Protein AF-A0A2I6SA61-F1 (afdb_monomer_lite)

Secondary structure (DSSP, 8-state):
----HHHHHHHHHHHHHHHHHHHHHHHHHHHHHTHHHHHHHHHHHHHHHHHHHHHIIIIIHHHHHHIIIIIHHHHHHHSPTTHHHHHHHHHHHHHHHHHHHHHHHHHHHHHHHHHHHTT------HHHHHHHHHHHHHHHHHIIIIIHHHHHHHHTT-HHHHHHHHHHHHHHHTT---PPP-

pLDDT: mean 85.89, std 15.91, range [37.06, 98.56]

Sequence (182 aa):
MTSSPTNERQTREALPTFTDCHAGIVGHLDALGELDALLASAARARKIAQQAVEFFDEMILEHHEDEERELFPTVRKHAAAGEERELVDSLCDRLTADHRSLEKQWRAIKPQLARIAAGKDTALDSEATAALIAGYKAHAHFEETRLLPLAAEILGRSDAELARLGYALHIRHATRTAKPFG

Structure (mmCIF, N/CA/C/O backbone):
data_AF-A0A2I6SA61-F1
#
_entry.id   AF-A0A2I6SA61-F1
#
loop_
_atom_site.group_PDB
_atom_site.id
_atom_site.type_symbol
_atom_site.label_atom_id
_atom_site.label_alt_id
_atom_site.label_comp_id
_atom_site.label_asym_id
_atom_site.label_entity_id
_atom_site.label_seq_id
_atom_site.pdbx_PDB_ins_code
_atom_site.Cartn_x
_atom_site.Cartn_y
_atom_site.Cartn_z
_atom_site.occupancy
_atom_site.B_iso_or_equiv
_atom_site.auth_seq_id
_atom_site.auth_comp_id
_atom_site.auth_asym_id
_atom_site.auth_atom_id
_atom_site.pdbx_PDB_model_num
ATOM 1 N N . MET A 1 1 ? -62.091 -2.668 60.157 1.00 45.28 1 MET A N 1
ATOM 2 C CA . MET A 1 1 ? -60.849 -2.318 59.438 1.00 45.28 1 MET A CA 1
ATOM 3 C C . MET A 1 1 ? -61.161 -2.343 57.953 1.00 45.28 1 MET A C 1
ATOM 5 O O . MET A 1 1 ? -61.099 -3.396 57.341 1.00 45.28 1 MET A O 1
ATOM 9 N N . THR A 1 2 ? -61.632 -1.227 57.406 1.00 46.78 2 THR A N 1
ATOM 10 C CA . THR A 1 2 ? -61.971 -1.100 55.983 1.00 46.78 2 THR A CA 1
ATOM 11 C C . THR A 1 2 ? -60.889 -0.259 55.329 1.00 46.78 2 THR A C 1
ATOM 13 O O . THR A 1 2 ? -60.801 0.942 55.581 1.00 46.78 2 THR A O 1
ATOM 16 N N . SER A 1 3 ? -60.028 -0.910 54.555 1.00 50.72 3 SER A N 1
ATOM 17 C CA . SER A 1 3 ? -59.057 -0.273 53.672 1.00 50.72 3 SER A CA 1
ATOM 18 C C . SER A 1 3 ? -59.791 0.698 52.739 1.00 50.72 3 SER A C 1
ATOM 20 O O . SER A 1 3 ? -60.765 0.312 52.095 1.00 50.72 3 SER A O 1
ATOM 22 N N . SER A 1 4 ? -59.373 1.966 52.682 1.00 48.84 4 SER A N 1
ATOM 23 C CA . SER A 1 4 ? -59.980 2.951 51.776 1.00 48.84 4 SER A CA 1
ATOM 24 C C . SER A 1 4 ? -59.769 2.547 50.306 1.00 48.84 4 SER A C 1
ATOM 26 O O . SER A 1 4 ? -58.639 2.213 49.937 1.00 48.84 4 SER A O 1
ATOM 28 N N . PRO A 1 5 ? -60.792 2.658 49.435 1.00 56.59 5 PRO A N 1
ATOM 29 C CA . PRO A 1 5 ? -60.740 2.205 48.037 1.00 56.59 5 PRO A CA 1
ATOM 30 C C . PRO A 1 5 ? -59.665 2.909 47.186 1.00 56.59 5 PRO A C 1
ATOM 32 O O . PRO A 1 5 ? -59.222 2.376 46.172 1.00 56.59 5 PRO A O 1
ATOM 35 N N . THR A 1 6 ? -59.190 4.081 47.614 1.00 54.78 6 THR A N 1
ATOM 36 C CA . THR A 1 6 ? -58.081 4.821 46.989 1.00 54.78 6 THR A CA 1
ATOM 37 C C . THR A 1 6 ? -56.721 4.143 47.198 1.00 54.78 6 THR A C 1
ATOM 39 O O . THR A 1 6 ? -55.895 4.150 46.290 1.00 54.78 6 THR A O 1
ATOM 42 N N . ASN A 1 7 ? -56.501 3.510 48.359 1.00 54.88 7 ASN A N 1
ATOM 43 C CA . ASN A 1 7 ? -55.236 2.850 48.705 1.00 54.88 7 ASN A CA 1
ATOM 44 C C . ASN A 1 7 ? -55.068 1.534 47.925 1.00 54.88 7 ASN A C 1
ATOM 46 O O . ASN A 1 7 ? -53.995 1.262 47.396 1.00 54.88 7 ASN A O 1
ATOM 50 N N . GLU A 1 8 ? -56.154 0.771 47.748 1.00 54.53 8 GLU A N 1
ATOM 51 C CA . GLU A 1 8 ? -56.171 -0.450 46.923 1.00 54.53 8 GLU A CA 1
ATOM 52 C C . GLU A 1 8 ? -55.956 -0.167 45.426 1.00 54.53 8 GLU A C 1
ATOM 54 O O . GLU A 1 8 ? -55.355 -0.972 44.718 1.00 54.53 8 GLU A O 1
ATOM 59 N N . ARG A 1 9 ? -56.422 0.984 44.926 1.00 53.94 9 ARG A N 1
ATOM 60 C CA . ARG A 1 9 ? -56.212 1.407 43.531 1.00 53.94 9 ARG A CA 1
ATOM 61 C C . ARG A 1 9 ? -54.770 1.871 43.289 1.00 53.94 9 ARG A C 1
ATOM 63 O O . ARG A 1 9 ? -54.165 1.444 42.314 1.00 53.94 9 ARG A O 1
ATOM 70 N N . GLN A 1 10 ? -54.198 2.640 44.222 1.00 53.78 10 GLN A N 1
ATOM 71 C CA . GLN A 1 10 ? -52.785 3.048 44.196 1.00 53.78 10 GLN A CA 1
ATOM 72 C C . GLN A 1 10 ? -51.820 1.858 44.299 1.00 53.78 10 GLN A C 1
ATOM 74 O O . GLN A 1 10 ? -50.823 1.818 43.586 1.00 53.78 10 GLN A O 1
ATOM 79 N N . THR A 1 11 ? -52.116 0.858 45.136 1.00 55.06 11 THR A N 1
ATOM 80 C CA . THR A 1 11 ? -51.307 -0.375 45.201 1.00 55.06 11 THR A CA 1
ATOM 81 C C . THR A 1 11 ? -51.456 -1.236 43.945 1.00 55.06 11 THR A C 1
ATOM 83 O O . THR A 1 11 ? -50.460 -1.784 43.474 1.00 55.06 11 THR A O 1
ATOM 86 N N . ARG A 1 12 ? -52.657 -1.315 43.350 1.00 56.59 12 ARG A N 1
ATOM 87 C CA . ARG A 1 12 ? -52.882 -2.008 42.066 1.00 56.59 12 ARG A CA 1
ATOM 88 C C . ARG A 1 12 ? -52.158 -1.360 40.882 1.00 56.59 12 ARG A C 1
ATOM 90 O O . ARG A 1 12 ? -51.800 -2.080 39.958 1.00 56.59 12 ARG A O 1
ATOM 97 N N . GLU A 1 13 ? -51.916 -0.050 40.915 1.00 55.62 13 GLU A N 1
ATOM 98 C CA . GLU A 1 13 ? -51.132 0.676 39.899 1.00 55.62 13 GLU A CA 1
ATOM 99 C C . GLU A 1 13 ? -49.610 0.651 40.188 1.00 55.62 13 GLU A C 1
ATOM 101 O O . GLU A 1 13 ? -48.796 0.664 39.264 1.00 55.62 13 GLU A O 1
ATOM 106 N N . ALA A 1 14 ? -49.195 0.532 41.455 1.00 57.78 14 ALA A N 1
ATOM 107 C CA . ALA A 1 14 ? -47.781 0.517 41.848 1.00 57.78 14 ALA A CA 1
ATOM 108 C C . ALA A 1 14 ? -47.059 -0.823 41.591 1.00 57.78 14 ALA A C 1
ATOM 110 O O . ALA A 1 14 ? -45.890 -0.817 41.207 1.00 57.78 14 ALA A O 1
ATOM 111 N N . LEU A 1 15 ? -47.721 -1.973 41.785 1.00 60.16 15 LEU A N 1
ATOM 112 C CA . LEU A 1 15 ? -47.093 -3.294 41.593 1.00 60.16 15 LEU A CA 1
ATOM 113 C C . LEU A 1 15 ? -46.680 -3.599 40.133 1.00 60.16 15 LEU A C 1
ATOM 115 O O . LEU A 1 15 ? -45.572 -4.106 39.940 1.00 60.16 15 LEU A O 1
ATOM 119 N N . PRO A 1 16 ? -47.498 -3.298 39.102 1.00 61.06 16 PRO A N 1
ATOM 120 C CA . PRO A 1 16 ? -47.086 -3.435 37.702 1.00 61.06 16 PRO A CA 1
ATOM 121 C C . PRO A 1 16 ? -45.860 -2.573 37.379 1.00 61.06 16 PRO A C 1
ATOM 123 O O . PRO A 1 16 ? -44.889 -3.076 36.829 1.00 61.06 16 PRO A O 1
ATOM 126 N N . THR A 1 17 ? -45.834 -1.328 37.869 1.00 60.94 17 THR A N 1
ATOM 127 C CA . THR A 1 17 ? -44.692 -0.407 37.727 1.00 60.94 17 THR A CA 1
ATOM 128 C C . THR A 1 17 ? -43.403 -0.967 38.358 1.00 60.94 17 THR A C 1
ATOM 130 O O . THR A 1 17 ? -42.313 -0.819 37.807 1.00 60.94 17 THR A O 1
ATOM 133 N N . PHE A 1 18 ? -43.507 -1.667 39.496 1.00 60.88 18 PHE A N 1
ATOM 134 C CA . PHE A 1 18 ? -42.380 -2.390 40.108 1.00 60.88 18 PHE A CA 1
ATOM 135 C C . PHE A 1 18 ? -41.949 -3.631 39.312 1.00 60.88 18 PHE A C 1
ATOM 137 O O . PHE A 1 18 ? -40.767 -3.968 39.287 1.00 60.88 18 PHE A O 1
ATOM 144 N N . THR A 1 19 ? -42.886 -4.305 38.649 1.00 63.75 19 THR A N 1
ATOM 145 C CA . THR A 1 19 ? -42.591 -5.468 37.797 1.00 63.75 19 THR A CA 1
ATOM 146 C C . THR A 1 19 ? -41.847 -5.044 36.531 1.00 63.75 19 THR A C 1
ATOM 148 O O . THR A 1 19 ? -40.841 -5.657 36.173 1.00 63.75 19 THR A O 1
ATOM 151 N N . ASP A 1 20 ? -42.266 -3.938 35.917 1.00 70.62 20 ASP A N 1
ATOM 152 C CA . ASP A 1 20 ? -41.600 -3.355 34.749 1.00 70.62 20 ASP A CA 1
ATOM 153 C C . ASP A 1 20 ? -40.184 -2.856 35.089 1.00 70.62 20 ASP A C 1
ATOM 155 O O . ASP A 1 20 ? -39.267 -2.951 34.271 1.00 70.62 20 ASP A O 1
ATOM 159 N N . CYS A 1 21 ? -39.964 -2.413 36.334 1.00 75.69 21 CYS A N 1
ATOM 160 C CA . CYS A 1 21 ? -38.633 -2.077 36.844 1.00 75.69 21 CYS A CA 1
ATOM 161 C C . CYS A 1 21 ? -37.684 -3.289 36.820 1.00 75.69 21 CYS A C 1
ATOM 163 O O . CYS A 1 21 ? -36.536 -3.162 36.396 1.00 75.69 21 CYS A O 1
ATOM 165 N N . HIS A 1 22 ? -38.155 -4.484 37.198 1.00 84.94 22 HIS A N 1
ATOM 166 C CA . HIS A 1 22 ? -37.336 -5.697 37.117 1.00 84.94 22 HIS A CA 1
ATOM 167 C C . HIS A 1 22 ? -37.014 -6.087 35.677 1.00 84.94 22 HIS A C 1
ATOM 169 O O . HIS A 1 22 ? -35.881 -6.477 35.415 1.00 84.94 22 HIS A O 1
ATOM 175 N N . ALA A 1 23 ? -37.959 -5.948 34.744 1.00 81.75 23 ALA A N 1
ATOM 176 C CA . ALA A 1 23 ? -37.682 -6.198 33.331 1.00 81.75 23 ALA A CA 1
ATOM 177 C C . ALA A 1 23 ? -36.576 -5.263 32.802 1.00 81.75 23 ALA A C 1
ATOM 179 O O . ALA A 1 23 ? -35.650 -5.723 32.137 1.00 81.75 23 ALA A O 1
ATOM 180 N N . GLY A 1 24 ? -36.616 -3.975 33.167 1.00 83.62 24 GLY A N 1
ATOM 181 C CA . GLY A 1 24 ? -35.558 -3.016 32.834 1.00 83.62 24 GLY A CA 1
ATOM 182 C C . GLY A 1 24 ? -34.203 -3.357 33.467 1.00 83.62 24 GLY A C 1
ATOM 183 O O . GLY A 1 24 ? -33.181 -3.341 32.784 1.00 83.62 24 GLY A O 1
ATOM 184 N N . ILE A 1 25 ? -34.182 -3.717 34.756 1.00 88.31 25 ILE A N 1
ATOM 185 C CA . ILE A 1 25 ? -32.956 -4.121 35.466 1.00 88.31 25 ILE A CA 1
ATOM 186 C C . ILE A 1 25 ? -32.355 -5.388 34.851 1.00 88.31 25 ILE A C 1
ATOM 188 O O . ILE A 1 25 ? -31.155 -5.418 34.593 1.00 88.31 25 ILE A O 1
ATOM 192 N N . VAL A 1 26 ? -33.170 -6.416 34.599 1.00 91.00 26 VAL A N 1
ATOM 193 C CA . VAL A 1 26 ? -32.717 -7.664 33.970 1.00 91.00 26 VAL A CA 1
ATOM 194 C C . VAL A 1 26 ? -32.160 -7.377 32.580 1.00 91.00 26 VAL A C 1
ATOM 196 O O . VAL A 1 26 ? -31.050 -7.805 32.305 1.00 91.00 26 VAL A O 1
ATOM 199 N N . GLY A 1 27 ? -32.827 -6.552 31.765 1.00 88.50 27 GLY A N 1
ATOM 200 C CA . GLY A 1 27 ? -32.292 -6.144 30.461 1.00 88.50 27 GLY A CA 1
ATOM 201 C C . GLY A 1 27 ? -30.926 -5.442 30.548 1.00 88.50 27 GLY A C 1
ATOM 202 O O . GLY A 1 27 ? -30.047 -5.695 29.728 1.00 88.50 27 GLY A O 1
ATOM 203 N N . HIS A 1 28 ? -30.698 -4.606 31.567 1.00 88.38 28 HIS A N 1
ATOM 204 C CA . HIS A 1 28 ? -29.379 -4.007 31.813 1.00 88.38 28 HIS A CA 1
ATOM 205 C C . HIS A 1 28 ? -28.325 -5.022 32.283 1.00 88.38 28 HIS A C 1
ATOM 207 O O . HIS A 1 28 ? -27.150 -4.867 31.954 1.00 88.38 28 HIS A O 1
ATOM 213 N N . LEU A 1 29 ? -28.718 -6.040 33.053 1.00 92.69 29 LEU A N 1
ATOM 214 C CA . LEU A 1 29 ? -27.817 -7.106 33.502 1.00 92.69 29 LEU A CA 1
ATOM 215 C C . LEU A 1 29 ? -27.490 -8.092 32.376 1.00 92.69 29 LEU A C 1
ATOM 217 O O . LEU A 1 29 ? -26.342 -8.514 32.271 1.00 92.69 29 LEU A O 1
ATOM 221 N N . ASP A 1 30 ? -28.448 -8.400 31.504 1.00 92.69 30 ASP A N 1
ATOM 222 C CA . ASP A 1 30 ? -28.239 -9.233 30.318 1.00 92.69 30 ASP A CA 1
ATOM 223 C C . ASP A 1 30 ? -27.193 -8.602 29.388 1.00 92.69 30 ASP A C 1
ATOM 225 O O . ASP A 1 30 ? -26.317 -9.302 28.879 1.00 92.69 30 ASP A O 1
ATOM 229 N N . ALA A 1 31 ? -27.181 -7.268 29.272 1.00 91.31 31 ALA A N 1
ATOM 230 C CA . ALA A 1 31 ? -26.149 -6.543 28.530 1.00 91.31 31 ALA A CA 1
ATOM 231 C C . ALA A 1 31 ? -24.727 -6.756 29.094 1.00 91.31 31 ALA A C 1
ATOM 233 O O . ALA A 1 31 ? -23.752 -6.695 28.345 1.00 91.31 31 ALA A O 1
ATOM 234 N N . LEU A 1 32 ? -24.575 -7.052 30.394 1.00 92.94 32 LEU A N 1
ATOM 235 C CA . LEU A 1 32 ? -23.271 -7.432 30.957 1.00 92.94 32 LEU A CA 1
ATOM 236 C C . LEU A 1 32 ? -22.799 -8.786 30.412 1.00 92.94 32 LEU A C 1
ATOM 238 O O . LEU A 1 32 ? -21.598 -8.983 30.235 1.00 92.94 32 LEU A O 1
ATOM 242 N N . GLY A 1 33 ? -23.729 -9.697 30.109 1.00 92.12 33 GLY A N 1
ATOM 243 C CA . GLY A 1 33 ? -23.441 -10.993 29.493 1.00 92.12 33 GLY A CA 1
ATOM 244 C C . GLY A 1 33 ? -22.922 -10.893 28.054 1.00 92.12 33 GLY A C 1
ATOM 245 O O . GLY A 1 33 ? -22.259 -11.812 27.578 1.00 92.12 33 GLY A O 1
ATOM 246 N N . GLU A 1 34 ? -23.155 -9.770 27.369 1.00 93.25 34 GLU A N 1
ATOM 247 C CA . GLU A 1 34 ? -22.651 -9.522 26.011 1.00 93.25 34 GLU A CA 1
ATOM 248 C C . GLU A 1 34 ? -21.200 -9.005 25.986 1.00 93.25 34 GLU A C 1
ATOM 250 O O . GLU A 1 34 ? -20.547 -9.024 24.935 1.00 93.25 34 GLU A O 1
ATOM 255 N N . LEU A 1 35 ? -20.668 -8.555 27.132 1.00 93.62 35 LEU A N 1
ATOM 256 C CA . LEU A 1 35 ? -19.364 -7.889 27.206 1.00 93.62 35 LEU A CA 1
ATOM 257 C C . LEU A 1 35 ? -18.221 -8.759 26.685 1.00 93.62 35 LEU A C 1
ATOM 259 O O . LEU A 1 35 ? -17.362 -8.244 25.975 1.00 93.62 35 LEU A O 1
ATOM 263 N N . ASP A 1 36 ? -18.217 -10.063 26.961 1.00 94.06 36 ASP A N 1
ATOM 264 C CA . ASP A 1 36 ? -17.149 -10.958 26.499 1.00 94.06 36 ASP A CA 1
ATOM 265 C C . ASP A 1 36 ? -17.056 -10.999 24.964 1.00 94.06 36 ASP A C 1
ATOM 267 O O . ASP A 1 36 ? -15.962 -10.927 24.393 1.00 94.06 36 ASP A O 1
ATOM 271 N N . ALA A 1 37 ? -18.199 -11.036 24.271 1.00 93.81 37 ALA A N 1
ATOM 272 C CA . ALA A 1 37 ? -18.248 -11.034 22.809 1.00 93.81 37 ALA A CA 1
ATOM 273 C C . ALA A 1 37 ? -17.819 -9.679 22.216 1.00 93.81 37 ALA A C 1
ATOM 275 O O . ALA A 1 37 ? -17.093 -9.625 21.212 1.00 93.81 37 ALA A O 1
ATOM 276 N N . LEU A 1 38 ? -18.220 -8.577 22.857 1.00 94.25 38 LEU A N 1
ATOM 277 C CA . LEU A 1 38 ? -17.802 -7.226 22.476 1.00 94.25 38 LEU A CA 1
ATOM 278 C C . LEU A 1 38 ? -16.294 -7.031 22.686 1.00 94.25 38 LEU A C 1
ATOM 280 O O . LEU A 1 38 ? -15.604 -6.501 21.810 1.00 94.25 38 LEU A O 1
ATOM 284 N N . LEU A 1 39 ? -15.753 -7.524 23.801 1.00 94.06 39 LEU A N 1
ATOM 285 C CA . LEU A 1 39 ? -14.326 -7.481 24.112 1.00 94.06 39 LEU A CA 1
ATOM 286 C C . LEU A 1 39 ? -13.507 -8.333 23.140 1.00 94.06 39 LEU A C 1
ATOM 288 O O . LEU A 1 39 ? -12.440 -7.888 22.708 1.00 94.06 39 LEU A O 1
ATOM 292 N N . ALA A 1 40 ? -14.002 -9.509 22.745 1.00 94.62 40 ALA A N 1
ATOM 293 C CA . ALA A 1 40 ? -13.366 -10.348 21.731 1.00 94.62 40 ALA A CA 1
ATOM 294 C C . ALA A 1 40 ? -13.314 -9.648 20.361 1.00 94.62 40 ALA A C 1
ATOM 296 O O . ALA A 1 40 ? -12.256 -9.595 19.727 1.00 94.62 40 ALA A O 1
ATOM 297 N N . SER A 1 41 ? -14.426 -9.040 19.936 1.00 94.50 41 SER A N 1
ATOM 298 C CA . SER A 1 41 ? -14.496 -8.246 18.701 1.00 94.50 41 SER A CA 1
ATOM 299 C C . SER A 1 41 ? -13.522 -7.064 18.732 1.00 94.50 41 SER A C 1
ATOM 301 O O . SER A 1 41 ? -12.743 -6.870 17.795 1.00 94.50 41 SER A O 1
ATOM 303 N N . ALA A 1 42 ? -13.491 -6.320 19.841 1.00 94.25 42 ALA A N 1
ATOM 304 C CA . ALA A 1 42 ? -12.571 -5.205 20.028 1.00 94.25 42 ALA A CA 1
ATOM 305 C C . ALA A 1 42 ? -11.103 -5.663 20.029 1.00 94.25 42 ALA A C 1
ATOM 307 O O . ALA A 1 42 ? -10.252 -5.025 19.410 1.00 94.25 42 ALA A O 1
ATOM 308 N N . ALA A 1 43 ? -10.788 -6.789 20.676 1.00 95.19 43 ALA A N 1
ATOM 309 C CA . ALA A 1 43 ? -9.442 -7.355 20.681 1.00 95.19 43 ALA A CA 1
ATOM 310 C C . ALA A 1 43 ? -8.982 -7.759 19.274 1.00 95.19 43 ALA A C 1
ATOM 312 O O . ALA A 1 43 ? -7.837 -7.489 18.905 1.00 95.19 43 ALA A O 1
ATOM 313 N N . ARG A 1 44 ? -9.873 -8.345 18.466 1.00 96.19 44 ARG A N 1
ATOM 314 C CA . ARG A 1 44 ? -9.570 -8.674 17.069 1.00 96.19 44 ARG A CA 1
ATOM 315 C C . ARG A 1 44 ? -9.308 -7.419 16.238 1.00 96.19 44 ARG A C 1
ATOM 317 O O . ARG A 1 44 ? -8.314 -7.380 15.518 1.00 96.19 44 ARG A O 1
ATOM 324 N N . ALA A 1 45 ? -10.135 -6.383 16.380 1.00 95.31 45 ALA A N 1
ATOM 325 C CA . ALA A 1 45 ? -9.931 -5.107 15.693 1.00 95.31 45 ALA A CA 1
ATOM 326 C C . ALA A 1 45 ? -8.574 -4.472 16.051 1.00 95.31 45 ALA A C 1
ATOM 328 O O . ALA A 1 45 ? -7.830 -4.073 15.154 1.00 95.31 45 ALA A O 1
ATOM 329 N N . ARG A 1 46 ? -8.208 -4.460 17.344 1.00 96.81 46 ARG A N 1
ATOM 330 C CA . ARG A 1 46 ? -6.889 -3.999 17.817 1.00 96.81 46 ARG A CA 1
ATOM 331 C C . ARG A 1 46 ? -5.746 -4.757 17.149 1.00 96.81 46 ARG A C 1
ATOM 333 O O . ARG A 1 46 ? -4.804 -4.141 16.661 1.00 96.81 46 ARG A O 1
ATOM 340 N N . LYS A 1 47 ? -5.846 -6.089 17.111 1.00 96.38 47 LYS A N 1
ATOM 341 C CA . LYS A 1 47 ? -4.825 -6.955 16.515 1.00 96.38 47 LYS A CA 1
ATOM 342 C C . LYS A 1 47 ? -4.649 -6.674 15.024 1.00 96.38 47 LYS A C 1
ATOM 344 O O . LYS A 1 47 ? -3.523 -6.474 14.590 1.00 96.38 47 LYS A O 1
ATOM 349 N N . ILE A 1 48 ? -5.742 -6.611 14.263 1.00 96.00 48 ILE A N 1
ATOM 350 C CA . ILE A 1 48 ? -5.689 -6.321 12.822 1.00 96.00 48 ILE A CA 1
ATOM 351 C C . ILE A 1 48 ? -5.063 -4.946 12.575 1.00 96.00 48 ILE A C 1
ATOM 353 O O . ILE A 1 48 ? -4.191 -4.823 11.723 1.00 96.00 48 ILE A O 1
ATOM 357 N N . ALA A 1 49 ? -5.461 -3.923 13.336 1.00 96.38 49 ALA A N 1
ATOM 358 C CA . ALA A 1 49 ? -4.912 -2.581 13.177 1.00 96.38 49 ALA A CA 1
ATOM 359 C C . ALA A 1 49 ? -3.406 -2.523 13.484 1.00 96.38 49 ALA A C 1
ATOM 361 O O . ALA A 1 49 ? -2.662 -1.896 12.734 1.00 96.38 49 ALA A O 1
ATOM 362 N N . GLN A 1 50 ? -2.952 -3.213 14.537 1.00 95.94 50 GLN A N 1
ATOM 363 C CA . GLN A 1 50 ? -1.529 -3.312 14.870 1.00 95.94 50 GLN A CA 1
ATOM 364 C C . GLN A 1 50 ? -0.742 -3.991 13.745 1.00 95.94 50 GLN A C 1
ATOM 366 O O . GLN A 1 50 ? 0.236 -3.436 13.251 1.00 95.94 50 GLN A O 1
ATOM 371 N N . GLN A 1 51 ? -1.214 -5.156 13.293 1.00 94.81 51 GLN A N 1
ATOM 372 C CA . GLN A 1 51 ? -0.556 -5.909 12.228 1.00 94.81 51 GLN A CA 1
ATOM 373 C C . GLN A 1 51 ? -0.550 -5.142 10.901 1.00 94.81 51 GLN A C 1
ATOM 375 O O . GLN A 1 51 ? 0.423 -5.222 10.163 1.00 94.81 51 GLN A O 1
ATOM 380 N N . ALA A 1 52 ? -1.602 -4.376 10.600 1.00 93.88 52 ALA A N 1
ATOM 381 C CA . ALA A 1 52 ? -1.651 -3.533 9.411 1.00 93.88 52 ALA A CA 1
ATOM 382 C C . ALA A 1 52 ? -0.590 -2.424 9.446 1.00 93.88 52 ALA A C 1
ATOM 384 O O . ALA A 1 52 ? 0.038 -2.165 8.423 1.00 93.88 52 ALA A O 1
ATOM 385 N N . VAL A 1 53 ? -0.373 -1.792 10.607 1.00 94.50 53 VAL A N 1
ATOM 386 C CA . VAL A 1 53 ? 0.664 -0.759 10.763 1.00 94.50 53 VAL A CA 1
ATOM 387 C C . VAL A 1 53 ? 2.058 -1.345 10.577 1.00 94.50 53 VAL A C 1
ATOM 389 O O . VAL A 1 53 ? 2.817 -0.824 9.764 1.00 94.50 53 VAL A O 1
ATOM 392 N N . GLU A 1 54 ? 2.362 -2.441 11.274 1.00 92.12 54 GLU A N 1
ATOM 393 C CA . GLU A 1 54 ? 3.642 -3.152 11.151 1.00 92.12 54 GLU A CA 1
ATOM 394 C C . GLU A 1 54 ? 3.886 -3.602 9.710 1.00 92.12 54 GLU A C 1
ATOM 396 O O . GLU A 1 54 ? 4.947 -3.365 9.144 1.00 92.12 54 GLU A O 1
ATOM 401 N N . PHE A 1 55 ? 2.876 -4.204 9.083 1.00 89.44 55 PHE A N 1
ATOM 402 C CA . PHE A 1 55 ? 2.989 -4.703 7.722 1.00 89.44 55 PHE A CA 1
ATOM 403 C C . PHE A 1 55 ? 3.237 -3.587 6.712 1.00 89.44 55 PHE A C 1
ATOM 405 O O . PHE A 1 55 ? 4.109 -3.717 5.861 1.00 89.44 55 PHE A O 1
ATOM 412 N N . PHE A 1 56 ? 2.496 -2.482 6.774 1.00 92.56 56 PHE A N 1
ATOM 413 C CA . PHE A 1 56 ? 2.691 -1.429 5.785 1.00 92.56 56 PHE A CA 1
ATOM 414 C C . PHE A 1 56 ? 4.061 -0.760 5.955 1.00 92.56 56 PHE A C 1
ATOM 416 O O . PHE A 1 56 ? 4.769 -0.575 4.968 1.00 92.56 56 PHE A O 1
ATOM 423 N N . ASP A 1 57 ? 4.445 -0.442 7.195 1.00 89.25 57 ASP A N 1
ATOM 424 C CA . ASP A 1 57 ? 5.706 0.241 7.483 1.00 89.25 57 ASP A CA 1
ATOM 425 C C . ASP A 1 57 ? 6.932 -0.632 7.185 1.00 89.25 57 ASP A C 1
ATOM 427 O O . ASP A 1 57 ? 7.891 -0.134 6.604 1.00 89.25 57 ASP A O 1
ATOM 431 N N . GLU A 1 58 ? 6.909 -1.909 7.575 1.00 87.50 58 GLU A N 1
ATOM 432 C CA . GLU A 1 58 ? 8.077 -2.793 7.467 1.00 87.50 58 GLU A CA 1
ATOM 433 C C . GLU A 1 58 ? 8.097 -3.648 6.199 1.00 87.50 58 GLU A C 1
ATOM 435 O O . GLU A 1 58 ? 9.129 -4.224 5.884 1.00 87.50 58 GLU A O 1
ATOM 440 N N . MET A 1 59 ? 6.970 -3.819 5.502 1.00 86.12 59 MET A N 1
ATOM 441 C CA . MET A 1 59 ? 6.929 -4.657 4.296 1.00 86.12 59 MET A CA 1
ATOM 442 C C . MET A 1 59 ? 6.687 -3.841 3.047 1.00 86.12 59 MET A C 1
ATOM 444 O O . MET A 1 59 ? 7.466 -3.939 2.109 1.00 86.12 59 MET A O 1
ATOM 448 N N . ILE A 1 60 ? 5.614 -3.052 3.013 1.00 89.25 60 ILE A N 1
ATOM 449 C CA . ILE A 1 60 ? 5.230 -2.353 1.782 1.00 89.25 60 ILE A CA 1
ATOM 450 C C . ILE A 1 60 ? 6.218 -1.228 1.466 1.00 89.25 60 ILE A C 1
ATOM 452 O O . ILE A 1 60 ? 6.673 -1.123 0.331 1.00 89.25 60 ILE A O 1
ATOM 456 N N . LEU A 1 61 ? 6.583 -0.408 2.457 1.00 91.00 61 LEU A N 1
ATOM 457 C CA . LEU A 1 61 ? 7.534 0.684 2.225 1.00 91.00 61 LEU A CA 1
ATOM 458 C C . LEU A 1 61 ? 8.936 0.171 1.876 1.00 91.00 61 LEU A C 1
ATOM 460 O O . LEU A 1 61 ? 9.560 0.707 0.964 1.00 91.00 61 LEU A O 1
ATOM 464 N N . GLU A 1 62 ? 9.410 -0.876 2.558 1.00 89.69 62 GLU A N 1
ATOM 465 C CA . GLU A 1 62 ? 10.703 -1.502 2.245 1.00 89.69 62 GLU A CA 1
ATOM 466 C C . GLU A 1 62 ? 10.702 -2.126 0.844 1.00 89.69 62 GLU A C 1
ATOM 468 O O . GLU A 1 62 ? 11.658 -1.957 0.094 1.00 89.69 62 GLU A O 1
ATOM 473 N N . HIS A 1 63 ? 9.608 -2.783 0.455 1.00 88.31 63 HIS A N 1
ATOM 474 C CA . HIS A 1 63 ? 9.444 -3.354 -0.878 1.00 88.31 63 HIS A CA 1
ATOM 475 C C . HIS A 1 63 ? 9.517 -2.294 -1.987 1.00 88.31 63 HIS A C 1
ATOM 477 O O . HIS A 1 63 ? 10.305 -2.455 -2.917 1.00 88.31 63 HIS A O 1
ATOM 483 N N . HIS A 1 64 ? 8.785 -1.182 -1.855 1.00 94.62 64 HIS A N 1
ATOM 484 C CA . HIS A 1 64 ? 8.878 -0.076 -2.816 1.00 94.62 64 HIS A CA 1
ATOM 485 C C . HIS A 1 64 ? 10.302 0.509 -2.872 1.00 94.62 64 HIS A C 1
ATOM 487 O O . HIS A 1 64 ? 10.799 0.874 -3.940 1.00 94.62 64 HIS A O 1
ATOM 493 N N . GLU A 1 65 ? 10.980 0.614 -1.722 1.00 92.50 65 GLU A N 1
ATOM 494 C CA . GLU A 1 65 ? 12.366 1.084 -1.667 1.00 92.50 65 GLU A CA 1
ATOM 495 C C . GLU A 1 65 ? 13.319 0.124 -2.400 1.00 92.50 65 GLU A C 1
ATOM 497 O O . GLU A 1 65 ? 14.217 0.578 -3.117 1.00 92.50 65 GLU A O 1
ATOM 502 N N . ASP A 1 66 ? 13.136 -1.186 -2.248 1.00 89.31 66 ASP A N 1
ATOM 503 C CA . ASP A 1 66 ? 13.933 -2.203 -2.936 1.00 89.31 66 ASP A CA 1
ATOM 504 C C . ASP A 1 66 ? 13.775 -2.119 -4.451 1.00 89.31 66 ASP A C 1
ATOM 506 O O . ASP A 1 66 ? 14.759 -2.197 -5.196 1.00 89.31 66 ASP A O 1
ATOM 510 N N . GLU A 1 67 ? 12.560 -1.875 -4.918 1.00 93.62 67 GLU A N 1
ATOM 511 C CA . GLU A 1 67 ? 12.297 -1.695 -6.335 1.00 93.6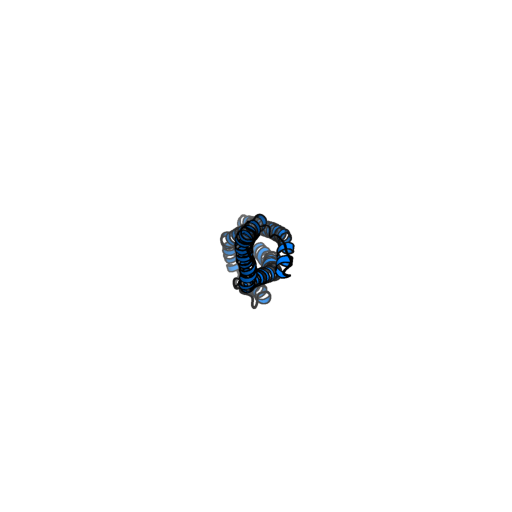2 67 GLU A CA 1
ATOM 512 C C . GLU A 1 67 ? 12.985 -0.454 -6.894 1.00 93.62 67 GLU A C 1
ATOM 514 O O . GLU A 1 67 ? 13.713 -0.530 -7.886 1.00 93.62 67 GLU A O 1
ATOM 519 N N . GLU A 1 68 ? 12.824 0.689 -6.229 1.00 96.12 68 GLU A N 1
ATOM 520 C CA . GLU A 1 68 ? 13.389 1.955 -6.690 1.00 96.12 68 GLU A CA 1
ATOM 521 C C . GLU A 1 68 ? 14.921 1.998 -6.604 1.00 96.12 68 GLU A C 1
ATOM 523 O O . GLU A 1 68 ? 15.565 2.672 -7.416 1.00 96.12 68 GLU A O 1
ATOM 528 N N . ARG A 1 69 ? 15.520 1.283 -5.645 1.00 93.88 69 ARG A N 1
ATOM 529 C CA . ARG A 1 69 ? 16.977 1.258 -5.449 1.00 93.88 69 ARG A CA 1
ATOM 530 C C . ARG A 1 69 ? 17.691 0.182 -6.245 1.00 93.88 69 ARG A C 1
ATOM 532 O O . ARG A 1 69 ? 18.821 0.413 -6.670 1.00 93.88 69 ARG A O 1
ATOM 539 N N . GLU A 1 70 ? 17.072 -0.979 -6.421 1.00 90.75 70 GLU A N 1
ATOM 540 C CA . GLU A 1 70 ? 17.740 -2.149 -6.991 1.00 90.75 70 GLU A CA 1
ATOM 541 C C . GLU A 1 70 ? 17.094 -2.573 -8.309 1.00 90.75 70 GLU A C 1
ATOM 543 O O . GLU A 1 70 ? 17.777 -2.593 -9.340 1.00 90.75 70 GLU A O 1
ATOM 548 N N . LEU A 1 71 ? 15.791 -2.879 -8.312 1.00 91.12 71 LEU A N 1
ATOM 549 C CA . LEU A 1 71 ? 15.115 -3.428 -9.491 1.00 91.12 71 LEU A CA 1
ATOM 550 C C . LEU A 1 71 ? 15.109 -2.429 -10.650 1.00 91.12 71 LEU A C 1
ATOM 552 O O . LEU A 1 71 ? 15.672 -2.713 -11.710 1.00 91.12 71 LEU A O 1
ATOM 556 N N . PHE A 1 72 ? 14.512 -1.251 -10.458 1.00 96.19 72 PHE A N 1
ATOM 557 C CA . PHE A 1 72 ? 14.313 -0.276 -11.527 1.00 96.19 72 PHE A CA 1
ATOM 558 C C . PHE A 1 72 ? 15.644 0.195 -12.119 1.00 96.19 72 PHE A C 1
ATOM 560 O O . PHE A 1 72 ? 15.767 0.174 -13.344 1.00 96.19 72 PHE A O 1
ATOM 567 N N . PRO A 1 73 ? 16.681 0.556 -11.332 1.00 95.56 73 PRO A N 1
ATOM 568 C CA . PRO A 1 73 ? 17.977 0.923 -11.898 1.00 95.56 73 PRO A CA 1
ATOM 569 C C . PRO A 1 73 ? 18.640 -0.229 -12.659 1.00 95.56 73 PRO A C 1
ATOM 571 O O . PRO A 1 73 ? 19.280 0.004 -13.682 1.00 95.56 73 PRO A O 1
ATOM 574 N N . THR A 1 74 ? 18.472 -1.476 -12.206 1.00 92.94 74 THR A N 1
ATOM 575 C CA . THR A 1 74 ? 19.054 -2.644 -12.882 1.00 92.94 74 THR A CA 1
ATOM 576 C C . THR A 1 74 ? 18.364 -2.908 -14.222 1.00 92.94 74 THR A C 1
ATOM 578 O O . THR A 1 74 ? 19.045 -3.057 -15.238 1.00 92.94 74 THR A O 1
ATOM 581 N N . VAL A 1 75 ? 17.030 -2.870 -14.280 1.00 93.81 75 VAL A N 1
ATOM 582 C CA . VAL A 1 75 ? 16.279 -2.995 -15.545 1.00 93.81 75 VAL A CA 1
ATOM 583 C C . VAL A 1 75 ? 16.606 -1.819 -16.479 1.00 93.81 75 VAL A C 1
ATOM 585 O O . VAL A 1 75 ? 16.901 -2.011 -17.664 1.00 93.81 75 VAL A O 1
ATOM 588 N N . ARG A 1 76 ? 16.688 -0.598 -15.931 1.00 96.25 76 ARG A N 1
ATOM 589 C CA . ARG A 1 76 ? 17.139 0.604 -16.650 1.00 96.25 76 ARG A CA 1
ATOM 590 C C . ARG A 1 76 ? 18.599 0.567 -17.098 1.00 96.25 76 ARG A C 1
ATOM 592 O O . ARG A 1 76 ? 18.993 1.353 -17.943 1.00 96.25 76 ARG A O 1
ATOM 599 N N . LYS A 1 77 ? 19.443 -0.293 -16.544 1.00 94.88 77 LYS A N 1
ATOM 600 C CA . LYS A 1 77 ? 20.828 -0.447 -17.006 1.00 94.88 77 LYS A CA 1
ATOM 601 C C . LYS A 1 77 ? 20.902 -1.407 -18.189 1.00 94.88 77 LYS A C 1
ATOM 603 O O . LYS A 1 77 ? 21.680 -1.181 -19.111 1.00 94.88 77 LYS A O 1
ATOM 608 N N . HIS A 1 78 ? 20.095 -2.465 -18.155 1.00 93.75 78 HIS A N 1
ATOM 609 C CA . HIS A 1 78 ? 20.208 -3.596 -19.081 1.00 93.75 78 HIS A CA 1
ATOM 610 C C . HIS A 1 78 ? 19.259 -3.555 -20.272 1.00 93.75 78 HIS A C 1
ATOM 612 O O . HIS A 1 78 ? 19.466 -4.314 -21.215 1.00 93.75 78 HIS A O 1
ATOM 618 N N . ALA A 1 79 ? 18.258 -2.670 -20.281 1.00 96.00 79 ALA A N 1
ATOM 619 C CA . ALA A 1 79 ? 17.425 -2.548 -21.477 1.00 96.00 79 ALA A CA 1
ATOM 620 C C . ALA A 1 79 ? 18.222 -2.017 -22.688 1.00 96.00 79 ALA A C 1
ATOM 622 O O . ALA A 1 79 ? 19.180 -1.253 -22.544 1.00 96.00 79 ALA A O 1
ATOM 623 N N . ALA A 1 80 ? 17.827 -2.417 -23.887 1.00 96.38 80 ALA A N 1
ATOM 624 C CA . ALA A 1 80 ? 18.383 -1.947 -25.141 1.00 96.38 80 ALA A CA 1
ATOM 625 C C . ALA A 1 80 ? 18.028 -0.471 -25.380 1.00 96.38 80 ALA A C 1
ATOM 627 O O . ALA A 1 80 ? 16.970 0.015 -24.978 1.00 96.38 80 ALA A O 1
ATOM 628 N N . ALA A 1 81 ? 18.920 0.254 -26.055 1.00 96.38 81 ALA A N 1
ATOM 629 C CA . ALA A 1 81 ? 18.643 1.624 -26.473 1.00 96.38 81 ALA A CA 1
ATOM 630 C C . ALA A 1 81 ? 17.473 1.675 -27.476 1.00 96.38 81 ALA A C 1
ATOM 632 O O . ALA A 1 81 ? 17.307 0.762 -28.284 1.00 96.38 81 ALA A O 1
ATOM 633 N N . GLY A 1 82 ? 16.707 2.768 -27.452 1.00 97.12 82 GLY A N 1
ATOM 634 C CA . GLY A 1 82 ? 15.515 2.959 -28.283 1.00 97.12 82 GLY A CA 1
ATOM 635 C C . GLY A 1 82 ? 14.226 2.648 -27.522 1.00 97.12 82 GLY A C 1
ATOM 636 O O . GLY A 1 82 ? 14.139 2.907 -26.323 1.00 97.12 82 GLY A O 1
ATOM 637 N N . GLU A 1 83 ? 13.243 2.078 -28.221 1.00 97.88 83 GLU A N 1
ATOM 638 C CA . GLU A 1 83 ? 11.874 1.880 -27.715 1.00 97.88 83 GLU A CA 1
ATOM 639 C C . GLU A 1 83 ? 11.814 1.094 -26.393 1.00 97.88 83 GLU A C 1
ATOM 641 O O . GLU A 1 83 ? 10.993 1.397 -25.531 1.00 97.88 83 GLU A O 1
ATOM 646 N N . GLU A 1 84 ? 12.702 0.113 -26.192 1.00 97.88 84 GLU A N 1
ATOM 647 C CA . GLU A 1 84 ? 12.728 -0.678 -24.957 1.00 97.88 84 GLU A CA 1
ATOM 648 C C . GLU A 1 84 ? 13.131 0.165 -23.739 1.00 97.88 84 GLU A C 1
ATOM 650 O O . GLU A 1 84 ? 12.472 0.100 -22.700 1.00 97.88 84 GLU A O 1
ATOM 655 N N . ARG A 1 85 ? 14.179 0.993 -23.860 1.00 98.06 85 ARG A N 1
ATOM 656 C CA . ARG A 1 85 ? 14.591 1.926 -22.801 1.00 98.06 85 ARG A CA 1
ATOM 657 C C . ARG A 1 85 ? 13.477 2.918 -22.483 1.00 98.06 85 ARG A C 1
ATOM 659 O O . ARG A 1 85 ? 13.168 3.091 -21.310 1.00 98.06 85 ARG A O 1
ATOM 666 N N . GLU A 1 86 ? 12.870 3.521 -23.503 1.00 98.44 86 GLU A N 1
ATOM 667 C CA . GLU A 1 86 ? 11.788 4.500 -23.329 1.00 98.44 86 GLU A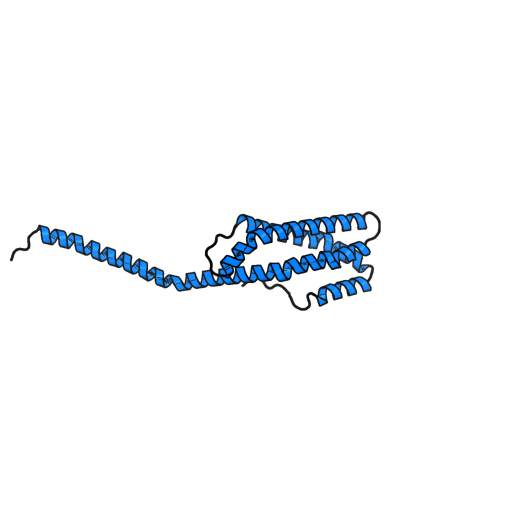 CA 1
ATOM 668 C C . GLU A 1 86 ? 10.573 3.886 -22.621 1.00 98.44 86 GLU A C 1
ATOM 670 O O . GLU A 1 86 ? 9.995 4.497 -21.717 1.00 98.44 86 GLU A O 1
ATOM 675 N N . LEU A 1 87 ? 10.214 2.649 -22.981 1.00 98.12 87 LEU A N 1
ATOM 676 C CA . LEU A 1 87 ? 9.147 1.912 -22.316 1.00 98.12 87 LEU A CA 1
ATOM 677 C C . LEU A 1 87 ? 9.492 1.618 -20.852 1.00 98.12 87 LEU A C 1
ATOM 679 O O . LEU A 1 87 ? 8.666 1.876 -19.979 1.00 98.12 87 LEU A O 1
ATOM 683 N N . VAL A 1 88 ? 10.693 1.102 -20.568 1.00 98.12 88 VAL A N 1
ATOM 684 C CA . VAL A 1 88 ? 11.142 0.826 -19.192 1.00 98.12 88 VAL A CA 1
ATOM 685 C C . VAL A 1 88 ? 11.111 2.094 -18.345 1.00 98.12 88 VAL A C 1
ATOM 687 O O . VAL A 1 88 ? 10.580 2.064 -17.236 1.00 98.12 88 VAL A O 1
ATOM 690 N N . ASP A 1 89 ? 11.629 3.207 -18.865 1.00 98.44 89 ASP A N 1
ATOM 691 C CA . ASP A 1 89 ? 11.640 4.479 -18.146 1.00 98.44 89 ASP A CA 1
ATOM 692 C C . ASP A 1 89 ? 10.213 4.937 -17.826 1.00 98.44 89 ASP A C 1
ATOM 694 O O . ASP A 1 89 ? 9.908 5.223 -16.668 1.00 98.44 89 ASP A O 1
ATOM 698 N N . SER A 1 90 ? 9.303 4.882 -18.804 1.00 98.56 90 SER A N 1
ATOM 699 C CA . SER A 1 90 ? 7.890 5.215 -18.594 1.00 98.56 90 SER A CA 1
ATOM 700 C C . SER A 1 90 ? 7.204 4.323 -17.551 1.00 98.56 90 SER A C 1
ATOM 702 O O . SER A 1 90 ? 6.410 4.823 -16.749 1.00 98.56 90 SER A O 1
ATOM 704 N N . LEU A 1 91 ? 7.476 3.013 -17.558 1.00 98.31 91 LEU A N 1
ATOM 705 C CA . LEU A 1 91 ? 6.884 2.070 -16.606 1.00 98.31 91 LEU A CA 1
ATOM 706 C C . LEU A 1 91 ? 7.389 2.321 -15.184 1.00 98.31 91 LEU A C 1
ATOM 708 O O . LEU A 1 91 ? 6.579 2.416 -14.262 1.00 98.31 91 LEU A O 1
ATOM 712 N N . CYS A 1 92 ? 8.704 2.460 -15.011 1.00 98.38 92 CYS A N 1
ATOM 713 C CA . CYS A 1 92 ? 9.301 2.717 -13.706 1.00 98.38 92 CYS A CA 1
ATOM 714 C C . CYS A 1 92 ? 8.875 4.083 -13.147 1.00 98.38 92 CYS A C 1
ATOM 716 O O . CYS A 1 92 ? 8.551 4.173 -11.967 1.00 98.38 92 CYS A O 1
ATOM 718 N N . ASP A 1 93 ? 8.800 5.130 -13.974 1.00 98.50 93 ASP A N 1
ATOM 719 C CA . ASP A 1 93 ? 8.346 6.457 -13.532 1.00 98.50 93 ASP A CA 1
ATOM 720 C C . ASP A 1 93 ? 6.889 6.428 -13.055 1.00 98.50 93 ASP A C 1
ATOM 722 O O . ASP A 1 93 ? 6.543 7.036 -12.037 1.00 98.50 93 ASP A O 1
ATOM 726 N N . ARG A 1 94 ? 6.029 5.677 -13.757 1.00 98.31 94 ARG A N 1
ATOM 727 C CA . ARG A 1 94 ? 4.645 5.464 -13.330 1.00 98.31 94 ARG A CA 1
ATOM 728 C C . ARG A 1 94 ? 4.569 4.720 -11.997 1.00 98.31 94 ARG A C 1
ATOM 730 O O . ARG A 1 94 ? 3.831 5.163 -11.123 1.00 98.31 94 ARG A O 1
ATOM 737 N N . LEU A 1 95 ? 5.309 3.625 -11.832 1.00 98.31 95 LEU A N 1
ATOM 738 C CA . LEU A 1 95 ? 5.294 2.839 -10.592 1.00 98.31 95 LEU A CA 1
ATOM 739 C C . LEU A 1 95 ? 5.810 3.652 -9.400 1.00 98.31 95 LEU A C 1
ATOM 741 O O . LEU A 1 95 ? 5.165 3.678 -8.358 1.00 98.31 95 LEU A O 1
ATOM 745 N N . THR A 1 96 ? 6.875 4.438 -9.579 1.00 98.56 96 THR A N 1
ATOM 746 C CA . THR A 1 96 ? 7.335 5.382 -8.549 1.00 98.56 96 THR A CA 1
ATOM 747 C C . THR A 1 96 ? 6.262 6.422 -8.200 1.00 98.56 96 THR A C 1
ATOM 749 O O . THR A 1 96 ? 6.084 6.766 -7.030 1.00 98.56 96 THR A O 1
ATOM 752 N N . ALA A 1 97 ? 5.501 6.928 -9.177 1.00 98.56 97 ALA A N 1
ATOM 753 C CA . ALA A 1 97 ? 4.383 7.828 -8.893 1.00 98.56 97 ALA A CA 1
ATOM 754 C C . ALA A 1 97 ? 3.253 7.127 -8.110 1.00 98.56 97 ALA A C 1
ATOM 756 O O . ALA A 1 97 ? 2.698 7.717 -7.174 1.00 98.56 97 ALA A O 1
ATOM 757 N N . ASP A 1 98 ? 2.955 5.869 -8.446 1.00 98.38 98 ASP A N 1
ATOM 758 C CA . ASP A 1 98 ? 2.002 5.035 -7.710 1.00 98.38 98 ASP A CA 1
ATOM 759 C C . ASP A 1 98 ? 2.471 4.829 -6.255 1.00 98.38 98 ASP A C 1
ATOM 761 O O . ASP A 1 98 ? 1.679 5.067 -5.337 1.00 98.38 98 ASP A O 1
ATOM 765 N N . HIS A 1 99 ? 3.759 4.535 -6.012 1.00 98.44 99 HIS A N 1
ATOM 766 C CA . HIS A 1 99 ? 4.336 4.423 -4.661 1.00 98.44 99 HIS A CA 1
ATOM 767 C C . HIS A 1 99 ? 4.077 5.681 -3.832 1.00 98.44 99 HIS A C 1
ATOM 769 O O . HIS A 1 99 ? 3.510 5.612 -2.740 1.00 98.44 99 HIS A O 1
ATOM 775 N N . ARG A 1 100 ? 4.393 6.864 -4.376 1.00 98.38 100 ARG A N 1
ATOM 776 C CA . ARG A 1 100 ? 4.181 8.139 -3.668 1.00 98.38 100 ARG A CA 1
ATOM 777 C C . ARG A 1 100 ? 2.709 8.407 -3.368 1.00 98.38 100 ARG A C 1
ATOM 779 O O . ARG A 1 100 ? 2.387 8.970 -2.315 1.00 98.38 100 ARG A O 1
ATOM 786 N N . SER A 1 101 ? 1.809 8.008 -4.265 1.00 98.12 101 SER A N 1
ATOM 787 C CA . SER A 1 101 ? 0.365 8.094 -4.036 1.00 98.12 101 SER A CA 1
ATOM 788 C C . SER A 1 101 ? -0.078 7.177 -2.891 1.00 98.12 101 SER A C 1
ATOM 790 O O . SER A 1 101 ? -0.795 7.621 -1.989 1.00 98.12 101 SER A O 1
ATOM 792 N N . LEU A 1 102 ? 0.386 5.926 -2.881 1.00 98.19 102 LEU A N 1
ATOM 793 C CA . LEU A 1 102 ? 0.069 4.934 -1.851 1.00 98.19 102 LEU A CA 1
ATOM 794 C C . LEU A 1 102 ? 0.628 5.334 -0.484 1.00 98.19 102 LEU A C 1
ATOM 796 O O . LEU A 1 102 ? -0.101 5.328 0.505 1.00 98.19 102 LEU A O 1
ATOM 800 N N . GLU A 1 103 ? 1.878 5.789 -0.425 1.00 97.44 103 GLU A N 1
ATOM 801 C CA . GLU A 1 103 ? 2.509 6.315 0.789 1.00 97.44 103 GLU A CA 1
ATOM 802 C C . GLU A 1 103 ? 1.746 7.514 1.369 1.00 97.44 103 GLU A C 1
ATOM 804 O O . GLU A 1 103 ? 1.630 7.682 2.588 1.00 97.44 103 GLU A O 1
ATOM 809 N N . LYS A 1 104 ? 1.215 8.391 0.508 1.00 97.69 104 LYS A N 1
ATOM 810 C CA . LYS A 1 104 ? 0.384 9.521 0.941 1.00 97.69 104 LYS A CA 1
ATOM 811 C C . LYS A 1 104 ? -0.940 9.042 1.537 1.00 97.69 104 LYS A C 1
ATOM 813 O O . LYS A 1 104 ? -1.331 9.540 2.592 1.00 97.69 104 LYS A O 1
ATOM 818 N N . GLN A 1 105 ? -1.611 8.097 0.883 1.00 97.38 105 GLN A N 1
ATOM 819 C CA . GLN A 1 105 ? -2.858 7.506 1.378 1.00 97.38 105 GLN A CA 1
ATOM 820 C C . GLN A 1 105 ? -2.633 6.774 2.709 1.00 97.38 105 GLN A C 1
ATOM 822 O O . GLN A 1 105 ? -3.390 6.973 3.659 1.00 97.38 105 GLN A O 1
ATOM 827 N N . TRP A 1 106 ? -1.534 6.025 2.827 1.00 97.56 106 TRP A N 1
ATOM 828 C CA . TRP A 1 106 ? -1.139 5.359 4.065 1.00 97.56 106 TRP A CA 1
ATOM 829 C C . TRP A 1 106 ? -0.958 6.344 5.221 1.00 97.56 106 TRP A C 1
ATOM 831 O O . TRP A 1 106 ? -1.549 6.171 6.289 1.00 97.56 106 TRP A O 1
ATOM 841 N N . ARG A 1 107 ? -0.217 7.439 5.001 1.00 96.50 107 ARG A N 1
ATOM 842 C CA . ARG A 1 107 ? -0.024 8.491 6.015 1.00 96.50 107 ARG A CA 1
ATOM 843 C C . ARG A 1 107 ? -1.333 9.111 6.506 1.00 96.50 107 ARG A C 1
ATOM 845 O O . ARG A 1 107 ? -1.375 9.562 7.649 1.00 96.50 107 ARG A O 1
ATOM 852 N N . ALA A 1 108 ? -2.379 9.134 5.681 1.00 95.69 108 ALA A N 1
ATOM 853 C CA . ALA A 1 108 ? -3.683 9.661 6.073 1.00 9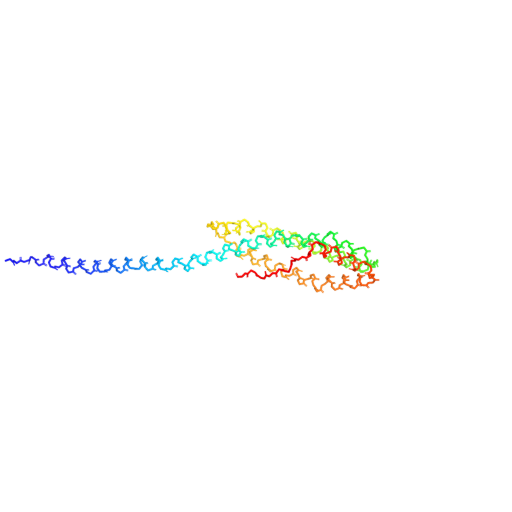5.69 108 ALA A CA 1
ATOM 854 C C . ALA A 1 108 ? -4.430 8.725 7.042 1.00 95.69 108 ALA A C 1
ATOM 856 O O . ALA A 1 108 ? -5.020 9.201 8.012 1.00 95.69 108 ALA A O 1
ATOM 857 N N . ILE A 1 109 ? -4.372 7.405 6.825 1.00 96.94 109 ILE A N 1
ATOM 858 C CA . ILE A 1 109 ? -5.128 6.430 7.633 1.00 96.94 109 ILE A CA 1
ATOM 859 C C . ILE A 1 109 ? -4.340 5.872 8.829 1.00 96.94 109 ILE A C 1
ATOM 861 O O . ILE A 1 109 ? -4.932 5.504 9.847 1.00 96.94 109 ILE A O 1
ATOM 865 N N . LYS A 1 110 ? -3.002 5.845 8.754 1.00 97.12 110 LYS A N 1
ATOM 866 C CA . LYS A 1 110 ? -2.118 5.275 9.786 1.00 97.12 110 LYS A CA 1
ATOM 867 C C . LYS A 1 110 ? -2.404 5.788 11.207 1.00 97.12 110 LYS A C 1
ATOM 869 O O . LYS A 1 110 ? -2.462 4.959 12.117 1.00 97.12 110 LYS A O 1
ATOM 874 N N . PRO A 1 111 ? -2.633 7.097 11.457 1.00 97.12 111 PRO A N 1
ATOM 875 C CA . PRO A 1 111 ? -2.924 7.579 12.809 1.00 97.12 111 PRO A CA 1
ATOM 876 C C . PRO A 1 111 ? -4.207 6.984 13.404 1.00 97.12 111 PRO A C 1
ATOM 878 O O . PRO A 1 111 ? -4.272 6.738 14.608 1.00 97.12 111 PRO A O 1
ATOM 881 N N . GLN A 1 112 ? -5.220 6.731 12.572 1.00 97.38 112 GLN A N 1
ATOM 882 C CA . GLN A 1 112 ? -6.488 6.137 12.999 1.00 97.38 112 GLN A CA 1
ATOM 883 C C . GLN A 1 112 ? -6.278 4.659 13.351 1.00 97.38 112 GLN A C 1
ATOM 885 O O . GLN A 1 112 ? -6.681 4.224 14.427 1.00 97.38 112 GLN A O 1
ATOM 890 N N . LEU A 1 113 ? -5.546 3.912 12.519 1.00 97.19 113 LEU A N 1
ATOM 891 C CA . LEU A 1 113 ? -5.175 2.523 12.809 1.00 97.19 113 LEU A CA 1
ATOM 892 C C . LEU A 1 113 ? -4.341 2.402 14.092 1.00 97.19 113 LEU A C 1
ATOM 894 O O . LEU A 1 113 ? -4.632 1.551 14.927 1.00 9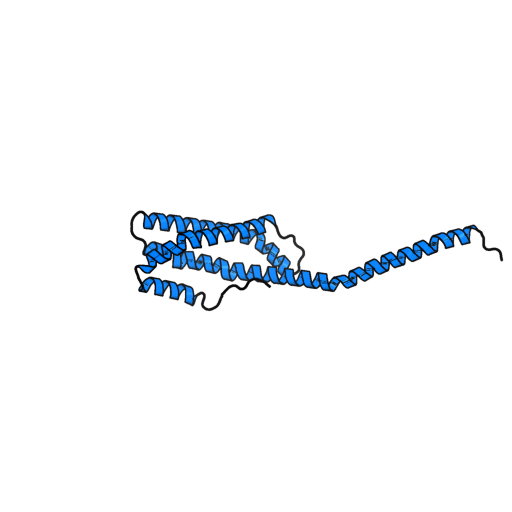7.19 113 LEU A O 1
ATOM 898 N N . ALA A 1 114 ? -3.378 3.299 14.318 1.00 96.88 114 ALA A N 1
ATOM 899 C CA . ALA A 1 114 ? -2.586 3.316 15.549 1.00 96.88 114 ALA A CA 1
ATOM 900 C C . ALA A 1 114 ? -3.447 3.567 16.805 1.00 96.88 114 ALA A C 1
ATOM 902 O O . ALA A 1 114 ? -3.210 2.980 17.862 1.00 96.88 114 ALA A O 1
ATOM 903 N N . ARG A 1 115 ? -4.483 4.414 16.704 1.00 97.50 115 ARG A N 1
ATOM 904 C CA . ARG A 1 115 ? -5.455 4.610 17.793 1.00 97.50 115 ARG A CA 1
ATOM 905 C C . ARG A 1 115 ? -6.296 3.361 18.037 1.00 97.50 115 ARG A C 1
ATOM 907 O O . ARG A 1 115 ? -6.444 2.981 19.199 1.00 97.50 115 ARG A O 1
ATOM 914 N N . ILE A 1 116 ? -6.785 2.719 16.971 1.00 97.00 116 ILE A N 1
ATOM 915 C CA . ILE A 1 116 ? -7.528 1.455 17.068 1.00 97.00 116 ILE A CA 1
ATOM 916 C C . ILE A 1 116 ? -6.655 0.410 17.750 1.00 97.00 116 ILE A C 1
ATOM 918 O O . ILE A 1 116 ? -7.103 -0.167 18.728 1.00 97.00 116 ILE A O 1
ATOM 922 N N . ALA A 1 117 ? -5.407 0.222 17.314 1.00 96.56 117 ALA A N 1
ATOM 923 C CA . ALA A 1 117 ? -4.458 -0.718 17.911 1.00 96.56 117 ALA A CA 1
ATOM 924 C C . ALA A 1 117 ? -4.261 -0.478 19.420 1.00 96.56 117 ALA A C 1
ATOM 926 O O . ALA A 1 117 ? -4.284 -1.420 20.211 1.00 96.56 117 ALA A O 1
ATOM 927 N N . ALA A 1 118 ? -4.177 0.790 19.835 1.00 96.44 118 ALA A N 1
ATOM 928 C CA . ALA A 1 118 ? -4.075 1.195 21.237 1.00 96.44 118 ALA A CA 1
ATOM 929 C C . ALA A 1 118 ? -5.393 1.086 22.037 1.00 96.44 118 ALA A C 1
ATOM 931 O O . ALA A 1 118 ? -5.423 1.467 23.207 1.00 96.44 118 ALA A O 1
ATOM 932 N N . GLY A 1 119 ? -6.487 0.615 21.427 1.00 95.19 119 GLY A N 1
ATOM 933 C CA . GLY A 1 119 ? -7.802 0.508 22.063 1.00 95.19 119 GLY A CA 1
ATOM 934 C C . GLY A 1 119 ? -8.470 1.852 22.351 1.00 95.19 119 GLY A C 1
ATOM 935 O O . GLY A 1 119 ? -9.282 1.933 23.267 1.00 95.19 119 GLY A O 1
ATOM 936 N N . LYS A 1 120 ? -8.105 2.907 21.615 1.00 95.44 120 LYS A N 1
ATOM 937 C CA . LYS A 1 120 ? -8.680 4.248 21.764 1.00 95.44 120 LYS A CA 1
ATOM 938 C C . LYS A 1 120 ? -9.816 4.453 20.772 1.00 95.44 120 LYS A C 1
ATOM 940 O O . LYS A 1 120 ? -9.672 4.117 19.597 1.00 95.44 120 LYS A O 1
ATOM 945 N N . ASP A 1 121 ? -10.874 5.122 21.218 1.00 90.12 121 ASP A N 1
ATOM 946 C CA . ASP A 1 121 ? -11.996 5.484 20.354 1.00 90.12 121 ASP A CA 1
ATOM 947 C C . ASP A 1 121 ? -11.533 6.362 19.188 1.00 90.12 121 ASP A C 1
ATOM 949 O O . ASP A 1 121 ? -10.812 7.358 19.356 1.00 90.12 121 ASP A O 1
ATOM 953 N N . THR A 1 122 ? -11.922 5.962 17.983 1.00 93.62 122 THR A N 1
ATOM 954 C CA . THR A 1 122 ? -11.685 6.687 16.737 1.00 93.62 122 THR A CA 1
ATOM 955 C C . THR A 1 122 ? -12.606 6.136 15.656 1.00 93.62 122 THR A C 1
ATOM 957 O O . THR A 1 122 ? -12.977 4.964 15.691 1.00 93.62 122 THR A O 1
ATOM 960 N N . ALA A 1 123 ? -12.928 6.962 14.667 1.00 91.81 123 ALA A N 1
ATOM 961 C CA . ALA A 1 123 ? -13.457 6.479 13.400 1.00 91.81 123 ALA A CA 1
ATOM 962 C C . ALA A 1 123 ? -12.283 6.154 12.466 1.00 91.81 123 ALA A C 1
ATOM 964 O O . ALA A 1 123 ? -11.298 6.899 12.440 1.00 91.81 123 ALA A O 1
ATOM 965 N N . LEU A 1 124 ? -12.391 5.045 11.733 1.00 94.12 124 LEU A N 1
ATOM 966 C CA . LEU A 1 124 ? -11.557 4.785 10.566 1.00 94.12 124 LEU A CA 1
ATOM 967 C C . LEU A 1 124 ? -12.277 5.354 9.344 1.00 94.12 124 LEU A C 1
ATOM 969 O O . LEU A 1 124 ? -13.449 5.049 9.124 1.00 94.12 124 LEU A O 1
ATOM 973 N N . ASP A 1 125 ? -11.581 6.164 8.561 1.00 96.75 125 ASP A N 1
ATOM 974 C CA . ASP A 1 125 ? -12.071 6.687 7.295 1.00 96.75 125 ASP A CA 1
ATOM 975 C C . ASP A 1 125 ? -12.214 5.531 6.296 1.00 96.75 125 ASP A C 1
ATOM 977 O O . ASP A 1 125 ? -11.231 5.005 5.761 1.00 96.75 125 ASP A O 1
ATOM 981 N N . SER A 1 126 ? -13.454 5.085 6.099 1.00 95.25 126 SER A N 1
ATOM 982 C CA . SER A 1 126 ? -13.776 3.939 5.254 1.00 95.25 126 SER A CA 1
ATOM 983 C C . SER A 1 126 ? -13.519 4.218 3.776 1.00 95.25 126 SER A C 1
ATOM 985 O O . SER A 1 126 ? -13.100 3.306 3.062 1.00 95.25 126 SER A O 1
ATOM 987 N N . GLU A 1 127 ? -13.711 5.457 3.321 1.00 97.12 127 GLU A N 1
ATOM 988 C CA . GLU A 1 127 ? -13.461 5.859 1.938 1.00 97.12 127 GLU A CA 1
ATOM 989 C C . GLU A 1 127 ? -11.959 5.881 1.654 1.00 97.12 127 GLU A C 1
ATOM 991 O O . GLU A 1 127 ? -11.503 5.232 0.710 1.00 97.12 127 GLU A O 1
ATOM 996 N N . ALA A 1 128 ? -11.168 6.525 2.518 1.00 96.69 128 ALA A N 1
ATOM 997 C CA . ALA A 1 128 ? -9.712 6.542 2.385 1.00 96.69 128 ALA A CA 1
ATOM 998 C C . ALA A 1 128 ? -9.106 5.131 2.487 1.00 96.69 128 ALA A C 1
ATOM 1000 O O . ALA A 1 128 ? -8.177 4.791 1.752 1.00 96.69 128 ALA A O 1
ATOM 1001 N N . THR A 1 129 ? -9.657 4.282 3.359 1.00 96.94 129 THR A N 1
ATOM 1002 C CA . THR A 1 129 ? -9.231 2.880 3.485 1.00 96.94 129 THR A CA 1
ATOM 1003 C C . THR A 1 129 ? -9.536 2.088 2.212 1.00 96.94 129 THR A C 1
ATOM 1005 O O . THR A 1 129 ? -8.673 1.363 1.713 1.00 96.94 129 THR A O 1
ATOM 1008 N N . ALA A 1 130 ? -10.739 2.235 1.651 1.00 97.50 130 ALA A N 1
ATOM 1009 C CA . ALA A 1 130 ? -11.115 1.576 0.403 1.00 97.50 130 ALA A CA 1
ATOM 1010 C C . ALA A 1 130 ? -10.257 2.056 -0.778 1.00 97.50 130 ALA A C 1
ATOM 1012 O O . ALA A 1 130 ? -9.828 1.233 -1.590 1.00 97.50 130 ALA A O 1
ATOM 1013 N N . ALA A 1 131 ? -9.960 3.358 -0.840 1.00 97.44 131 ALA A N 1
ATOM 1014 C CA . ALA A 1 131 ? -9.087 3.945 -1.850 1.00 97.44 131 ALA A CA 1
ATOM 1015 C C . ALA A 1 131 ? -7.666 3.363 -1.788 1.00 97.44 131 ALA A C 1
ATOM 1017 O O . ALA A 1 131 ? -7.156 2.932 -2.822 1.00 97.44 131 ALA A O 1
ATOM 1018 N N . LEU A 1 132 ? -7.074 3.243 -0.591 1.00 97.56 132 LEU A N 1
ATOM 1019 C CA . LEU A 1 132 ? -5.748 2.637 -0.424 1.00 97.56 132 LEU A CA 1
ATOM 1020 C C . LEU A 1 132 ? -5.729 1.181 -0.905 1.00 97.56 132 LEU A C 1
ATOM 1022 O O . LEU A 1 132 ? -4.830 0.784 -1.645 1.00 97.56 132 LEU A O 1
ATOM 1026 N N . ILE A 1 133 ? -6.731 0.388 -0.513 1.00 96.69 133 ILE A N 1
ATOM 1027 C CA . ILE A 1 133 ? -6.831 -1.025 -0.906 1.00 96.69 133 ILE A CA 1
ATOM 1028 C C . ILE A 1 133 ? -6.976 -1.156 -2.426 1.00 96.69 133 ILE A C 1
ATOM 1030 O O . ILE A 1 133 ? -6.317 -1.995 -3.041 1.00 96.69 133 ILE A O 1
ATOM 1034 N N . ALA A 1 134 ? -7.847 -0.352 -3.038 1.00 98.00 134 ALA A N 1
ATOM 1035 C CA . ALA A 1 134 ? -8.051 -0.364 -4.482 1.00 98.00 134 ALA A CA 1
ATOM 1036 C C . ALA A 1 134 ? -6.790 0.090 -5.233 1.00 98.00 134 ALA A C 1
ATOM 1038 O O . ALA A 1 134 ? -6.397 -0.552 -6.206 1.00 98.00 134 ALA A O 1
ATOM 1039 N N . GLY A 1 135 ? -6.134 1.146 -4.746 1.00 97.81 135 GLY A N 1
ATOM 1040 C CA . GLY A 1 135 ? -4.886 1.661 -5.296 1.00 97.81 135 GLY A CA 1
ATOM 1041 C C . GLY A 1 135 ? -3.776 0.618 -5.267 1.00 97.81 135 GLY A C 1
ATOM 1042 O O . GLY A 1 135 ? -3.158 0.370 -6.297 1.00 97.81 135 GLY A O 1
ATOM 1043 N N . TYR A 1 136 ? -3.567 -0.048 -4.126 1.00 96.69 136 TYR A N 1
ATOM 1044 C CA . TYR A 1 136 ? -2.511 -1.054 -3.998 1.00 96.69 136 TYR A CA 1
ATOM 1045 C C . TYR A 1 136 ? -2.756 -2.254 -4.922 1.00 96.69 136 TYR A C 1
ATOM 1047 O O . TYR A 1 136 ? -1.845 -2.717 -5.599 1.00 96.69 136 TYR A O 1
ATOM 1055 N N . LYS A 1 137 ? -4.011 -2.717 -5.030 1.00 97.06 137 LYS A N 1
ATOM 1056 C CA . LYS A 1 137 ? -4.382 -3.786 -5.975 1.00 97.06 137 LYS A CA 1
ATOM 1057 C C . LYS A 1 137 ? -4.109 -3.400 -7.428 1.00 97.06 137 LYS A C 1
ATOM 1059 O O . LYS A 1 137 ? -3.631 -4.230 -8.193 1.00 97.06 137 LYS A O 1
ATOM 1064 N N . ALA A 1 138 ? -4.442 -2.169 -7.814 1.00 97.94 138 ALA A N 1
ATOM 1065 C CA . ALA A 1 138 ? -4.212 -1.684 -9.170 1.00 97.94 138 ALA A CA 1
ATOM 1066 C C . ALA A 1 138 ? -2.714 -1.546 -9.481 1.00 97.94 138 ALA A C 1
ATOM 1068 O O . ALA A 1 138 ? -2.288 -1.920 -10.571 1.00 97.94 138 ALA A O 1
ATOM 1069 N N . HIS A 1 139 ? -1.938 -1.050 -8.516 1.00 97.69 139 HIS A N 1
ATOM 1070 C CA .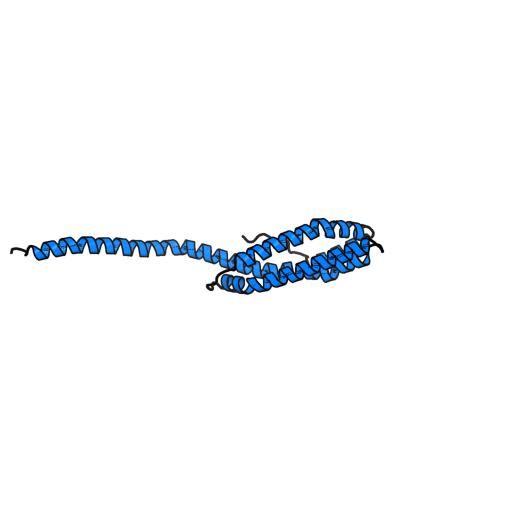 HIS A 1 139 ? -0.486 -0.934 -8.592 1.00 97.69 139 HIS A CA 1
ATOM 1071 C C . HIS A 1 139 ? 0.183 -2.307 -8.775 1.00 97.69 139 HIS A C 1
ATOM 1073 O O . HIS A 1 139 ? 0.819 -2.526 -9.804 1.00 97.69 139 HIS A O 1
ATOM 1079 N N . ALA A 1 140 ? -0.074 -3.260 -7.870 1.00 93.12 140 ALA A N 1
ATOM 1080 C CA . ALA A 1 140 ? 0.491 -4.610 -7.951 1.00 93.12 140 ALA A CA 1
ATOM 1081 C C . ALA A 1 140 ? 0.115 -5.308 -9.269 1.00 93.12 140 ALA A C 1
ATOM 1083 O O . ALA A 1 140 ? 0.967 -5.851 -9.964 1.00 93.12 140 ALA A O 1
ATOM 1084 N N . HIS A 1 141 ? -1.153 -5.215 -9.685 1.00 96.31 141 HIS A N 1
ATOM 1085 C CA . HIS A 1 141 ? -1.588 -5.786 -10.959 1.00 96.31 141 HIS A CA 1
ATOM 1086 C C . HIS A 1 141 ? -0.862 -5.167 -12.162 1.00 96.31 141 HIS A C 1
ATOM 1088 O O . HIS A 1 141 ? -0.518 -5.869 -13.116 1.00 96.31 141 HIS A O 1
ATOM 1094 N N . PHE A 1 142 ? -0.650 -3.849 -12.154 1.00 97.25 142 PHE A N 1
ATOM 1095 C CA . PHE A 1 142 ? 0.061 -3.169 -13.231 1.00 97.25 142 PHE A CA 1
ATOM 1096 C C . PHE A 1 142 ? 1.523 -3.616 -13.298 1.00 97.25 142 PHE A C 1
ATOM 1098 O O . PHE A 1 142 ? 2.012 -3.933 -14.380 1.00 97.25 142 PHE A O 1
ATOM 1105 N N . GLU A 1 143 ? 2.199 -3.701 -12.159 1.00 94.62 143 GLU A N 1
ATOM 1106 C CA . GLU A 1 143 ? 3.569 -4.192 -12.082 1.00 94.62 143 GLU A CA 1
ATOM 1107 C C . GLU A 1 143 ? 3.700 -5.643 -12.571 1.00 94.62 143 GLU A C 1
ATOM 1109 O O . GLU A 1 143 ? 4.479 -5.914 -13.491 1.00 94.62 143 GLU A O 1
ATOM 1114 N N . GLU A 1 144 ? 2.879 -6.550 -12.035 1.00 93.00 144 GLU A N 1
ATOM 1115 C CA . GLU A 1 144 ? 2.879 -7.981 -12.361 1.00 93.00 144 GLU A CA 1
ATOM 1116 C C . GLU A 1 144 ? 2.603 -8.259 -13.841 1.00 93.00 144 GLU A C 1
ATOM 1118 O O . GLU A 1 144 ? 3.135 -9.212 -14.412 1.00 93.00 144 GLU A O 1
ATOM 1123 N N . THR A 1 145 ? 1.767 -7.440 -14.482 1.00 94.38 145 THR A N 1
ATOM 1124 C CA . THR A 1 145 ? 1.368 -7.657 -15.880 1.00 94.38 145 THR A CA 1
ATOM 1125 C C . THR A 1 145 ? 2.209 -6.886 -16.886 1.00 94.38 145 THR A C 1
ATOM 1127 O O . THR A 1 145 ? 2.157 -7.204 -18.077 1.00 94.38 145 THR A O 1
ATOM 1130 N N . ARG A 1 146 ? 2.962 -5.866 -16.452 1.00 96.00 146 ARG A N 1
ATOM 1131 C CA . ARG A 1 146 ? 3.683 -4.959 -17.359 1.00 96.00 146 ARG A CA 1
ATOM 1132 C C . ARG A 1 146 ? 5.174 -4.916 -17.089 1.00 96.00 146 ARG A C 1
ATOM 1134 O O . ARG A 1 146 ? 5.937 -5.230 -17.998 1.00 96.00 146 ARG A O 1
ATOM 1141 N N . LEU A 1 147 ? 5.590 -4.518 -15.886 1.00 94.56 147 LEU A N 1
ATOM 1142 C CA . LEU A 1 147 ? 7.009 -4.335 -15.596 1.00 94.56 147 LEU A CA 1
ATOM 1143 C C . LEU A 1 147 ? 7.709 -5.677 -15.384 1.00 94.56 147 LEU A C 1
ATOM 1145 O O . LEU A 1 147 ? 8.721 -5.917 -16.034 1.00 94.56 147 LEU A O 1
ATOM 1149 N N . LEU A 1 148 ? 7.190 -6.552 -14.516 1.00 91.62 148 LEU A N 1
ATOM 1150 C CA . LEU A 1 148 ? 7.898 -7.783 -14.140 1.00 91.62 148 LEU A CA 1
ATOM 1151 C C . LEU A 1 148 ? 8.167 -8.730 -15.322 1.00 91.62 148 LEU A C 1
ATOM 1153 O O . LEU A 1 148 ? 9.288 -9.234 -15.410 1.00 91.62 148 LEU A O 1
ATOM 1157 N N . PRO A 1 149 ? 7.233 -8.949 -16.272 1.00 92.25 149 PRO A N 1
ATOM 1158 C CA . PRO A 1 149 ? 7.517 -9.772 -17.447 1.00 92.25 149 PRO A CA 1
ATOM 1159 C C . PRO A 1 149 ? 8.627 -9.179 -18.324 1.00 92.25 149 PRO A C 1
ATOM 1161 O O . PRO A 1 149 ? 9.521 -9.903 -18.759 1.00 92.25 149 PRO A O 1
ATOM 1164 N N . LEU A 1 150 ? 8.612 -7.859 -18.533 1.00 93.81 150 LEU A N 1
ATOM 1165 C CA . LEU A 1 150 ? 9.635 -7.160 -19.313 1.00 93.81 150 LEU A CA 1
ATOM 1166 C C . LEU A 1 150 ? 10.991 -7.168 -18.594 1.00 93.81 150 LEU A C 1
ATOM 1168 O O . LEU A 1 150 ? 12.025 -7.404 -19.214 1.00 93.81 150 LEU A O 1
ATOM 1172 N N . ALA A 1 151 ? 10.996 -6.962 -17.278 1.00 91.88 151 ALA A N 1
ATOM 1173 C CA . ALA A 1 151 ? 12.190 -7.062 -16.452 1.00 91.88 151 ALA A CA 1
ATOM 1174 C C . ALA A 1 151 ? 12.801 -8.468 -16.533 1.00 91.88 151 ALA A C 1
ATOM 1176 O O . ALA A 1 151 ? 14.010 -8.596 -16.713 1.00 91.88 151 ALA A O 1
ATOM 1177 N N . ALA A 1 152 ? 11.978 -9.518 -16.470 1.00 88.56 152 ALA A N 1
ATOM 1178 C CA . ALA A 1 152 ? 12.437 -10.894 -16.628 1.00 88.56 152 ALA A CA 1
ATOM 1179 C C . ALA A 1 152 ? 13.053 -11.141 -18.015 1.00 88.56 152 ALA A C 1
ATOM 1181 O O . ALA A 1 152 ? 14.105 -11.771 -18.105 1.00 88.56 152 ALA A O 1
ATOM 1182 N N . GLU A 1 153 ? 12.452 -10.609 -19.083 1.00 91.81 153 GLU A N 1
ATOM 1183 C CA . GLU A 1 153 ? 13.005 -10.713 -20.436 1.00 91.81 153 GLU A CA 1
ATOM 1184 C C . GLU A 1 153 ? 14.355 -9.990 -20.565 1.00 91.81 153 GLU A C 1
ATOM 1186 O O . GLU A 1 153 ? 15.321 -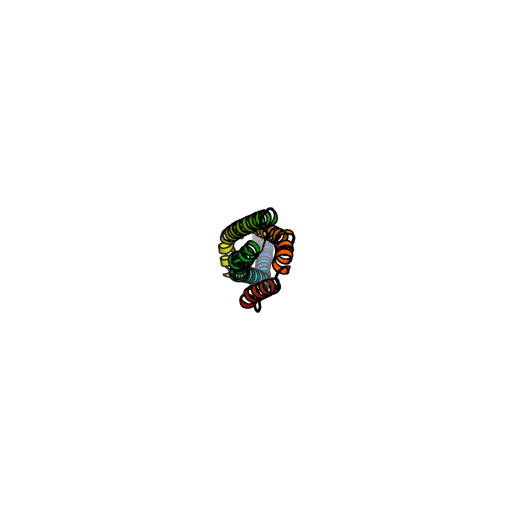10.565 -21.066 1.00 91.81 153 GLU A O 1
ATOM 1191 N N . ILE A 1 154 ? 14.444 -8.747 -20.085 1.00 92.62 154 ILE A N 1
ATOM 1192 C CA . ILE A 1 154 ? 15.658 -7.923 -20.164 1.00 92.62 154 ILE A CA 1
ATOM 1193 C C . ILE A 1 154 ? 16.794 -8.557 -19.361 1.00 92.62 154 ILE A C 1
ATOM 1195 O O . ILE A 1 154 ? 17.908 -8.709 -19.862 1.00 92.62 154 ILE A O 1
ATOM 1199 N N . LEU A 1 155 ? 16.522 -8.931 -18.112 1.00 89.88 155 LEU A N 1
ATOM 1200 C CA . LEU A 1 155 ? 17.535 -9.470 -17.207 1.00 89.88 155 LEU A CA 1
ATOM 1201 C C . LEU A 1 155 ? 17.897 -10.916 -17.548 1.00 89.88 155 LEU A C 1
ATOM 1203 O O . LEU A 1 155 ? 19.039 -11.317 -17.345 1.00 89.88 155 LEU A O 1
ATOM 1207 N N . GLY A 1 156 ? 16.974 -11.673 -18.147 1.00 87.12 156 GLY A N 1
ATOM 1208 C CA . GLY A 1 156 ? 17.220 -13.019 -18.665 1.00 87.12 156 GLY A CA 1
ATOM 1209 C C . GLY A 1 156 ? 18.227 -13.072 -19.819 1.00 87.12 156 GLY A C 1
ATOM 1210 O O . GLY A 1 156 ? 18.717 -14.144 -20.155 1.00 87.12 156 GLY A O 1
ATOM 1211 N N . ARG A 1 157 ? 18.600 -11.925 -20.401 1.00 89.62 157 ARG A N 1
ATOM 1212 C CA . ARG A 1 157 ? 19.696 -11.831 -21.381 1.00 89.62 157 ARG A CA 1
ATOM 1213 C C . ARG A 1 157 ? 21.081 -11.969 -20.725 1.00 89.62 157 ARG A C 1
ATOM 1215 O O . ARG A 1 157 ? 22.065 -12.147 -21.439 1.00 89.62 157 ARG A O 1
ATOM 1222 N N . SER A 1 158 ? 21.171 -11.875 -19.392 1.00 80.25 158 SER A N 1
ATOM 1223 C CA . SER A 1 158 ? 22.411 -11.979 -18.613 1.00 80.25 158 SER A CA 1
ATOM 1224 C C . SER A 1 158 ? 22.204 -12.753 -17.304 1.00 80.25 158 SER A C 1
ATOM 1226 O O . SER A 1 158 ? 21.800 -12.190 -16.283 1.00 80.25 158 SER A O 1
ATOM 1228 N N . ASP A 1 159 ? 22.576 -14.038 -17.301 1.00 71.69 159 ASP A N 1
ATOM 1229 C CA . ASP A 1 159 ? 22.451 -14.938 -16.140 1.00 71.69 159 ASP A CA 1
ATOM 1230 C C . ASP A 1 159 ? 23.100 -14.381 -14.859 1.00 71.69 159 ASP A C 1
ATOM 1232 O O . ASP A 1 159 ? 22.592 -14.569 -13.752 1.00 71.69 159 ASP A O 1
ATOM 1236 N N . ALA A 1 160 ? 24.212 -13.650 -14.994 1.00 75.06 160 ALA A N 1
ATOM 1237 C CA . ALA A 1 160 ? 24.928 -13.059 -13.866 1.00 75.06 160 ALA A CA 1
ATOM 1238 C C . ALA A 1 160 ? 24.142 -11.926 -13.183 1.00 75.06 160 ALA A C 1
ATOM 1240 O O . ALA A 1 160 ? 24.220 -11.767 -11.966 1.00 75.06 160 ALA A O 1
ATOM 1241 N N . GLU A 1 161 ? 23.380 -11.136 -13.942 1.00 75.12 161 GLU A N 1
ATOM 1242 C CA . GLU A 1 161 ? 22.625 -9.999 -13.399 1.00 75.12 161 GLU A CA 1
ATOM 1243 C C . GLU A 1 161 ? 21.278 -10.442 -12.834 1.00 75.12 161 GLU A C 1
ATOM 1245 O O . GLU A 1 161 ? 20.876 -9.947 -11.782 1.00 75.12 161 GLU A O 1
ATOM 1250 N N . LEU A 1 162 ? 20.642 -11.449 -13.441 1.00 74.75 162 LEU A N 1
ATOM 1251 C CA . LEU A 1 162 ? 19.477 -12.101 -12.847 1.00 74.75 162 LEU A CA 1
ATOM 1252 C C . LEU A 1 162 ? 19.835 -12.748 -11.496 1.00 74.75 162 LEU A C 1
ATOM 1254 O O . LEU A 1 162 ? 19.123 -12.559 -10.509 1.00 74.75 162 LEU A O 1
ATOM 1258 N N . ALA A 1 163 ? 20.981 -13.434 -11.417 1.00 69.56 163 ALA A N 1
ATOM 1259 C CA . ALA A 1 163 ? 21.483 -13.996 -10.165 1.00 69.56 163 ALA A CA 1
ATOM 1260 C C . ALA A 1 163 ? 21.849 -12.912 -9.133 1.00 69.56 163 ALA A C 1
ATOM 1262 O O . ALA A 1 163 ? 21.539 -13.062 -7.950 1.00 69.56 163 ALA A O 1
ATOM 1263 N N . ARG A 1 164 ? 22.469 -11.800 -9.559 1.00 75.19 164 ARG A N 1
ATOM 1264 C CA . ARG A 1 164 ? 22.822 -10.678 -8.671 1.00 75.19 164 ARG A CA 1
ATOM 1265 C C . ARG A 1 164 ? 21.586 -9.990 -8.100 1.00 75.19 164 ARG A C 1
ATOM 1267 O O . ARG A 1 164 ? 21.564 -9.701 -6.907 1.00 75.19 164 ARG A O 1
ATOM 1274 N N . LEU A 1 165 ? 20.571 -9.743 -8.926 1.00 72.38 165 LEU A N 1
ATOM 1275 C CA . LEU A 1 165 ? 19.313 -9.152 -8.480 1.00 72.38 165 LEU A CA 1
ATOM 1276 C C . LEU A 1 165 ? 18.568 -10.106 -7.540 1.00 72.38 165 LEU A C 1
ATOM 1278 O O . LEU A 1 165 ? 18.141 -9.689 -6.467 1.00 72.38 165 LEU A O 1
ATOM 1282 N N . GLY A 1 166 ? 18.496 -11.394 -7.891 1.00 67.31 166 GLY A N 1
ATOM 1283 C CA . GLY A 1 166 ? 17.953 -12.425 -7.011 1.00 67.31 166 GLY A CA 1
ATOM 1284 C C . GLY A 1 166 ? 18.659 -12.455 -5.654 1.00 67.31 166 GLY A C 1
ATOM 1285 O O . GLY A 1 166 ? 17.998 -12.523 -4.628 1.00 67.31 166 GLY A O 1
ATOM 1286 N N . TYR A 1 167 ? 19.986 -12.312 -5.621 1.00 59.53 167 TYR A N 1
ATOM 1287 C CA . TYR A 1 167 ? 20.764 -12.240 -4.382 1.00 59.53 167 TYR A CA 1
ATOM 1288 C C . TYR A 1 167 ? 20.531 -10.942 -3.589 1.00 59.53 167 TYR A C 1
ATOM 1290 O O . TYR A 1 167 ? 20.376 -10.999 -2.371 1.00 59.53 167 TYR A O 1
ATOM 1298 N N . ALA A 1 168 ? 20.469 -9.784 -4.255 1.00 66.19 168 ALA A N 1
ATOM 1299 C CA . ALA A 1 168 ? 20.215 -8.488 -3.617 1.00 66.19 168 ALA A CA 1
ATOM 1300 C C . ALA A 1 168 ? 18.821 -8.430 -2.967 1.00 66.19 168 ALA A C 1
ATOM 1302 O O . ALA A 1 168 ? 18.699 -8.022 -1.812 1.00 66.19 168 ALA A O 1
ATOM 1303 N N . LEU A 1 169 ? 17.800 -8.929 -3.672 1.00 66.06 169 LEU A N 1
ATOM 1304 C CA . LEU A 1 169 ? 16.435 -9.050 -3.157 1.00 66.06 169 LEU A CA 1
ATOM 1305 C C . LEU A 1 169 ? 16.346 -10.126 -2.061 1.00 66.06 169 LEU A C 1
ATOM 1307 O O . LEU A 1 169 ? 15.706 -9.920 -1.034 1.00 66.06 169 LEU A O 1
ATOM 1311 N N . HIS A 1 170 ? 17.031 -11.264 -2.213 1.00 56.16 170 HIS A N 1
ATOM 1312 C CA . HIS A 1 170 ? 16.975 -12.352 -1.232 1.00 56.16 170 HIS A CA 1
ATOM 1313 C C . HIS A 1 170 ? 17.719 -12.044 0.076 1.00 56.16 170 HIS A C 1
ATOM 1315 O O . HIS A 1 170 ? 17.250 -12.453 1.133 1.00 56.16 170 HIS A O 1
ATOM 1321 N N . ILE A 1 171 ? 18.832 -11.296 0.054 1.00 54.12 171 ILE A N 1
ATOM 1322 C CA . ILE A 1 171 ? 19.518 -10.861 1.286 1.00 54.12 171 ILE A CA 1
ATOM 1323 C C . ILE A 1 171 ? 18.638 -9.933 2.124 1.00 54.12 171 ILE A C 1
ATOM 1325 O O . ILE A 1 171 ? 18.682 -10.002 3.352 1.00 54.12 171 ILE A O 1
ATOM 1329 N N . ARG A 1 172 ? 17.832 -9.086 1.478 1.00 55.75 172 ARG A N 1
ATOM 1330 C CA . ARG A 1 172 ? 16.901 -8.193 2.174 1.00 55.75 172 ARG A CA 1
ATOM 1331 C C . ARG A 1 172 ? 15.634 -8.915 2.630 1.00 55.75 172 ARG A C 1
ATOM 1333 O O . ARG A 1 172 ? 15.173 -8.690 3.744 1.00 55.75 172 ARG A O 1
ATOM 1340 N N . HIS A 1 173 ? 15.133 -9.859 1.834 1.00 54.88 173 HIS A N 1
ATOM 1341 C CA . HIS A 1 173 ? 13.860 -10.545 2.083 1.00 54.88 173 HIS A CA 1
ATOM 1342 C C . HIS A 1 173 ? 13.973 -11.968 2.657 1.00 54.88 173 HIS A C 1
ATOM 1344 O O . HIS A 1 173 ? 12.992 -12.715 2.601 1.00 54.88 173 HIS A O 1
ATOM 1350 N N . ALA A 1 174 ? 15.123 -12.364 3.220 1.00 37.06 174 ALA A N 1
ATOM 1351 C CA . ALA A 1 174 ? 15.469 -13.762 3.524 1.00 37.06 174 ALA A CA 1
ATOM 1352 C C . ALA A 1 174 ? 14.446 -14.570 4.355 1.00 37.06 174 ALA A C 1
ATOM 1354 O O . ALA A 1 174 ? 14.534 -15.792 4.352 1.00 37.06 174 ALA A O 1
ATOM 1355 N N . THR A 1 175 ? 13.436 -13.968 4.994 1.00 44.38 175 THR A N 1
ATOM 1356 C CA . THR A 1 175 ? 12.277 -14.713 5.526 1.00 44.38 175 THR A CA 1
ATOM 1357 C C . THR A 1 175 ? 11.049 -13.824 5.764 1.00 44.38 175 THR A C 1
ATOM 1359 O O . THR A 1 175 ? 10.713 -13.584 6.921 1.00 44.38 175 THR A O 1
ATOM 1362 N N . ARG A 1 176 ? 10.326 -13.339 4.743 1.00 54.09 176 ARG A N 1
ATOM 1363 C CA . ARG A 1 176 ? 9.001 -12.715 4.988 1.00 54.09 176 ARG A CA 1
ATOM 1364 C C . ARG A 1 176 ? 7.986 -12.943 3.855 1.00 54.09 176 ARG A C 1
ATOM 1366 O O . ARG A 1 176 ? 7.692 -12.050 3.075 1.00 54.09 176 ARG A O 1
ATOM 1373 N N . THR A 1 177 ? 7.370 -14.127 3.800 1.00 54.53 177 THR A N 1
ATOM 1374 C CA . THR A 1 177 ? 6.074 -14.282 3.110 1.00 54.53 177 THR A CA 1
ATOM 1375 C C . THR A 1 177 ? 4.970 -13.718 4.000 1.00 54.53 177 THR A C 1
ATOM 1377 O O . THR A 1 177 ? 4.745 -14.240 5.099 1.00 54.53 177 THR A O 1
ATOM 1380 N N . ALA A 1 178 ? 4.276 -12.679 3.542 1.00 56.59 178 ALA A N 1
ATOM 1381 C CA . ALA A 1 178 ? 3.155 -12.096 4.267 1.00 56.59 178 ALA A CA 1
ATOM 1382 C C . ALA A 1 178 ? 2.007 -13.111 4.384 1.00 56.59 178 ALA A C 1
ATOM 1384 O O . ALA A 1 178 ? 1.397 -13.497 3.387 1.00 56.59 178 ALA A O 1
ATOM 1385 N N . LYS A 1 179 ? 1.705 -13.570 5.603 1.00 61.12 179 LYS A N 1
ATOM 1386 C CA . LYS A 1 179 ? 0.454 -14.296 5.865 1.00 61.12 179 LYS A CA 1
ATOM 1387 C C . LYS A 1 179 ? -0.677 -13.277 6.039 1.00 61.12 179 LYS A C 1
ATOM 1389 O O . LYS A 1 179 ? -0.432 -12.242 6.660 1.00 61.12 179 LYS A O 1
ATOM 1394 N N . PRO A 1 180 ? -1.902 -13.563 5.559 1.00 68.88 180 PRO A N 1
ATOM 1395 C CA . PRO A 1 180 ? -3.054 -12.716 5.841 1.00 68.88 180 PRO A CA 1
ATOM 1396 C C . PRO A 1 180 ? -3.217 -12.500 7.348 1.00 68.88 180 PRO A C 1
ATOM 1398 O O . PRO A 1 180 ? -2.951 -13.409 8.142 1.00 68.88 180 PRO A O 1
ATOM 1401 N N . PHE A 1 181 ? -3.679 -11.314 7.743 1.00 73.12 181 PHE A N 1
ATOM 1402 C CA . PHE A 1 181 ? -4.080 -11.067 9.128 1.00 73.12 181 PHE A CA 1
ATOM 1403 C C . PHE A 1 181 ? -5.219 -12.031 9.509 1.00 73.12 181 PHE A C 1
ATOM 1405 O O . PHE A 1 181 ? -6.117 -12.275 8.703 1.00 73.12 181 PHE A O 1
ATOM 1412 N N . GLY A 1 182 ? -5.141 -12.625 10.706 1.00 53.75 182 GLY A N 1
ATOM 1413 C CA . GLY A 1 182 ? -6.084 -13.653 11.188 1.00 53.75 182 GLY A CA 1
ATOM 1414 C C . GLY A 1 182 ? -7.472 -13.123 11.550 1.00 53.75 182 GLY A C 1
ATOM 1415 O O . GLY A 1 182 ? -7.564 -12.048 12.179 1.00 53.75 182 GLY A O 1
#

Foldseek 3Di:
DDDDPVVVVVVVVVVVVVVVVVVVVVVVVVVVVCVVVVVVVLQLLLQQLVVVLCCCVVPVLVVLVLCVPQQLVLLLVQFDPDPRNVLSVVLNVVLNVLSVVLVVLCVVQNVQSVCSNVSHDDDGPPVSVVVSVVSVVVSVVSCVVRVPVSSCVRCVVDPVSVVVSVVSVCVSPVDDDDDDRD

Radius of gyration: 30.56 Å; chains: 1; bounding box: 87×25×88 Å

InterPro domains:
  IPR012312 Hemerythrin-like [PF01814] (17-151)

Organism: NCBI:txid2067960